Protein AF-A0A354BQW7-F1 (afdb_monomer_lite)

Secondary structure (DSSP, 8-state):
--HHHHHHHSSPPPPHHHHHHHHHHHHHHHHHHHHHHHHHHHHHHHTTTSHHHHHHHHHHHHHHHSSS--HHHHHHHHHHHHHHHS-SSGGGPPPHHHHHHHHHHHHHHHHHHHHHHHHHHHHHHHHHHHHHHHHHTTTTSSS-HHHHHHHHHHTT-

Radius of gyration: 21.5 Å; chains: 1; bounding box: 47×25×60 Å

Foldseek 3Di:
DPPVVVVLPPDDFDDPVVLVVLVVLLVQLLVLLLVLLVQLLVLLVVPCVQVLSVVLSVLSVVQSPDPDRDPVSLVSNLVSLVCQLPPPDPVRHDPPVSNVSSVVSSVSNVVSVVSNVVSVVVVVSNQLSVQLVVLVVVPPVPDDSVVSSVVSVVVVD

pLDDT: mean 83.73, std 13.2, range [51.28, 97.44]

Structure (mmCIF, N/CA/C/O backbone):
data_AF-A0A354BQW7-F1
#
_entry.id   AF-A0A354BQW7-F1
#
loop_
_atom_site.group_PDB
_atom_site.id
_atom_site.type_symbol
_atom_site.label_atom_id
_atom_site.label_alt_id
_atom_site.label_comp_id
_atom_site.label_asym_id
_atom_site.label_entity_id
_atom_site.label_seq_id
_atom_site.pdbx_PDB_ins_code
_atom_site.Cartn_x
_atom_site.Cartn_y
_atom_site.Cartn_z
_atom_site.occupancy
_atom_site.B_iso_or_equiv
_atom_site.auth_seq_id
_atom_site.auth_comp_id
_atom_site.auth_asym_id
_atom_site.auth_atom_id
_atom_sit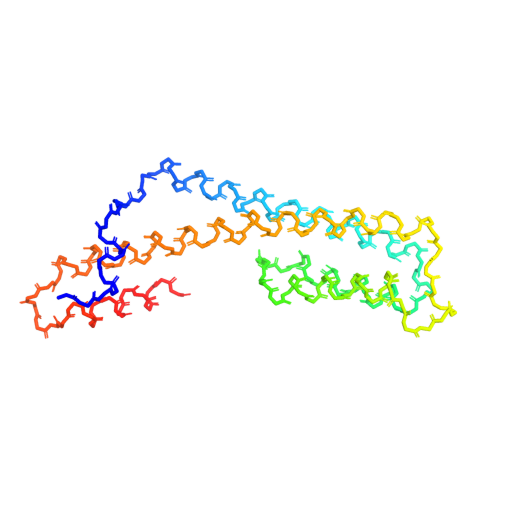e.pdbx_PDB_model_num
ATOM 1 N N . GLU A 1 1 ? -5.058 2.419 38.250 1.00 51.94 1 GLU A N 1
ATOM 2 C CA . GLU A 1 1 ? -5.344 2.364 36.800 1.00 51.94 1 GLU A CA 1
ATOM 3 C C . GLU A 1 1 ? -4.052 2.149 36.033 1.00 51.94 1 GLU A C 1
ATOM 5 O O . GLU A 1 1 ? -3.103 2.903 36.229 1.00 51.94 1 GLU A O 1
ATOM 10 N N . SER A 1 2 ? -3.985 1.094 35.225 1.00 56.31 2 SER A N 1
ATOM 11 C CA . SER A 1 2 ? -2.823 0.762 34.396 1.00 56.31 2 SER A CA 1
ATOM 12 C C . SER A 1 2 ? -2.503 1.913 33.432 1.00 56.31 2 SER A C 1
ATOM 14 O O . SER A 1 2 ? -3.426 2.512 32.880 1.00 56.31 2 SER A O 1
ATOM 16 N N . LEU A 1 3 ? -1.214 2.194 33.189 1.00 58.00 3 LEU A N 1
ATOM 17 C CA . LEU A 1 3 ? -0.715 3.224 32.252 1.00 58.00 3 LEU A CA 1
ATOM 18 C C . LEU A 1 3 ? -1.438 3.234 30.889 1.00 58.00 3 LEU A C 1
ATOM 20 O O . LEU A 1 3 ? -1.608 4.295 30.294 1.00 58.00 3 LEU A O 1
ATOM 24 N N . TYR A 1 4 ? -1.921 2.067 30.450 1.00 56.00 4 TYR A N 1
ATOM 25 C CA . TYR A 1 4 ? -2.764 1.882 29.271 1.00 56.00 4 TYR A CA 1
ATOM 26 C C . TYR A 1 4 ? -3.967 2.845 29.251 1.00 56.00 4 TYR A C 1
ATOM 28 O O . TYR A 1 4 ? -4.100 3.634 28.321 1.00 56.00 4 TYR A O 1
ATOM 36 N N . PHE A 1 5 ? -4.783 2.890 30.310 1.00 55.47 5 PHE A N 1
ATOM 37 C CA . PHE A 1 5 ? -6.032 3.665 30.337 1.00 55.47 5 PHE A CA 1
ATOM 38 C C . PHE A 1 5 ? -5.835 5.184 30.426 1.00 55.47 5 PHE A C 1
ATOM 40 O O . PHE A 1 5 ? -6.646 5.927 29.872 1.00 55.47 5 PHE A O 1
ATOM 47 N N . ARG A 1 6 ? -4.744 5.659 31.047 1.00 57.88 6 ARG A N 1
ATOM 48 C CA . ARG A 1 6 ? -4.448 7.104 31.134 1.00 57.88 6 ARG A CA 1
ATOM 49 C C . ARG A 1 6 ? -4.259 7.733 29.753 1.00 57.88 6 ARG A C 1
ATOM 51 O O . ARG A 1 6 ? -4.805 8.794 29.488 1.00 57.88 6 ARG A O 1
ATOM 58 N N . SER A 1 7 ? -3.580 7.032 28.843 1.00 55.12 7 SER A N 1
ATOM 59 C CA . SER A 1 7 ? -3.335 7.527 27.479 1.00 55.12 7 SER A CA 1
ATOM 60 C C . SER A 1 7 ? -4.594 7.604 26.595 1.00 55.12 7 SER A C 1
ATOM 62 O O . SER A 1 7 ? -4.653 8.396 25.649 1.00 55.12 7 SER A O 1
ATOM 64 N N . PHE A 1 8 ? -5.625 6.810 26.903 1.00 53.91 8 PHE A N 1
ATOM 65 C CA . PHE A 1 8 ? -6.879 6.784 26.145 1.00 53.91 8 PHE A CA 1
ATOM 66 C C . PHE A 1 8 ? -7.965 7.702 26.723 1.00 53.91 8 PHE A C 1
ATOM 68 O O . PHE A 1 8 ? -8.865 8.073 25.977 1.00 53.91 8 PHE A O 1
ATOM 75 N N . GLY A 1 9 ? -7.875 8.092 28.001 1.00 51.28 9 GLY A N 1
ATOM 76 C CA . GLY A 1 9 ? -8.877 8.920 28.685 1.00 51.28 9 GLY A CA 1
ATOM 77 C C . GLY A 1 9 ? -8.745 10.440 28.504 1.00 51.28 9 GLY A C 1
ATOM 78 O O . GLY A 1 9 ? -9.705 11.149 28.776 1.00 51.28 9 GLY A O 1
ATOM 79 N N . GLU A 1 10 ? -7.597 10.955 28.045 1.00 54.91 10 GLU A N 1
ATOM 80 C CA . GLU A 1 10 ? -7.324 12.408 27.989 1.00 54.91 10 GLU A CA 1
ATOM 81 C C . GLU A 1 10 ? -7.909 13.144 26.765 1.00 54.91 10 GLU A C 1
ATOM 83 O O . GLU A 1 10 ? -7.943 14.373 26.744 1.00 54.91 10 GLU A O 1
ATOM 88 N N . ARG A 1 11 ? -8.386 12.434 25.735 1.00 55.97 11 ARG A N 1
ATOM 89 C CA . ARG A 1 11 ? -9.082 13.037 24.581 1.00 55.97 11 ARG A CA 1
ATOM 90 C C . ARG A 1 11 ? -10.408 12.323 24.338 1.00 55.97 11 ARG A C 1
ATOM 92 O O . ARG A 1 11 ? -10.430 11.094 24.316 1.00 55.97 11 ARG A O 1
ATOM 99 N N . GLY A 1 12 ? -11.473 13.100 24.126 1.00 63.47 12 GLY A N 1
ATOM 100 C CA . GLY A 1 12 ? -12.822 12.594 23.850 1.00 63.47 12 GLY A CA 1
ATOM 101 C C . GLY A 1 12 ? -12.916 11.725 22.589 1.00 63.47 12 GLY A C 1
ATOM 102 O O . GLY A 1 12 ? -11.979 11.664 21.785 1.00 63.47 12 GLY A O 1
ATOM 103 N N . LEU A 1 13 ? -14.054 11.035 22.439 1.00 71.50 13 LEU A N 1
ATOM 104 C CA . LEU A 1 13 ? -14.425 10.346 21.198 1.00 71.50 13 LEU A CA 1
ATOM 105 C C . LEU A 1 13 ? -14.444 11.342 20.031 1.00 71.50 13 LEU A C 1
ATOM 107 O O . LEU A 1 13 ? -14.667 12.535 20.241 1.00 71.50 13 LEU A O 1
ATOM 111 N N . LEU A 1 14 ? -14.214 10.849 18.812 1.00 75.06 14 LEU A N 1
ATOM 112 C CA . LEU A 1 14 ? -14.338 11.698 17.631 1.00 75.06 14 LEU A CA 1
ATOM 113 C C . LEU A 1 14 ? -15.782 12.163 17.474 1.00 75.06 14 LEU A C 1
ATOM 115 O O . LEU A 1 14 ? -16.733 11.401 17.645 1.00 75.06 14 LEU A O 1
ATOM 119 N N . SER A 1 15 ? -15.933 13.413 17.073 1.00 82.81 15 SER A N 1
ATOM 120 C CA . SER A 1 15 ? -17.154 13.882 16.446 1.00 82.81 15 SER A CA 1
ATOM 121 C C . SER A 1 15 ? -17.318 13.248 15.061 1.00 82.81 15 SER A C 1
ATOM 123 O O . SER A 1 15 ? -16.349 12.910 14.375 1.00 82.81 15 SER A O 1
ATOM 125 N N . ARG A 1 16 ? -18.567 13.177 14.592 1.00 79.81 16 ARG A N 1
ATOM 126 C CA . ARG A 1 16 ? -18.899 12.744 13.226 1.00 79.81 16 ARG A CA 1
ATOM 127 C C . ARG A 1 16 ? -18.107 13.507 12.155 1.00 79.81 16 ARG A C 1
ATOM 129 O O . ARG A 1 16 ? -17.767 12.947 11.116 1.00 79.81 16 ARG A O 1
ATOM 136 N N . GLU A 1 17 ? -17.837 14.792 12.377 1.00 86.19 17 GLU A N 1
ATOM 137 C CA . GLU A 1 17 ? -17.073 15.619 11.439 1.00 86.19 17 GLU A CA 1
ATOM 138 C C . GLU A 1 17 ? -15.601 15.195 11.367 1.00 86.19 17 GLU A C 1
ATOM 140 O O . GLU A 1 17 ? -15.046 15.083 10.269 1.00 86.19 17 GLU A O 1
ATOM 145 N N . GLU A 1 18 ? -14.985 14.893 12.511 1.00 85.69 18 GLU A N 1
ATOM 146 C CA . GLU A 1 18 ? -13.605 14.405 12.578 1.00 85.69 18 GLU A CA 1
ATOM 147 C C . GLU A 1 18 ? -13.472 13.008 11.955 1.00 85.69 18 GLU A C 1
ATOM 149 O O . GLU A 1 18 ? -12.543 12.774 11.180 1.00 85.69 18 GLU A O 1
ATOM 154 N N . GLU A 1 19 ? -14.431 12.106 12.191 1.00 84.69 19 GLU A N 1
ATOM 155 C CA . GLU A 1 19 ? -14.475 10.790 11.534 1.00 84.69 19 GLU A CA 1
ATOM 156 C C . GLU A 1 19 ? -14.513 10.919 10.007 1.00 84.69 19 GLU A C 1
ATOM 158 O O . GLU A 1 19 ? -13.737 10.274 9.294 1.00 84.69 19 GLU A O 1
ATOM 163 N N . ILE A 1 20 ? -15.376 11.801 9.489 1.00 88.06 20 ILE A N 1
ATOM 164 C CA . ILE A 1 20 ? -15.473 12.078 8.051 1.00 88.06 20 ILE A CA 1
ATOM 165 C C . ILE A 1 20 ? -14.151 12.642 7.520 1.00 88.06 20 ILE A C 1
ATOM 167 O O . ILE A 1 20 ? -13.728 12.281 6.417 1.00 88.06 20 ILE A O 1
ATOM 171 N N . LEU A 1 21 ? -13.489 13.528 8.266 1.00 90.81 21 LEU A N 1
ATOM 172 C CA . LEU A 1 21 ? -12.217 14.118 7.856 1.00 90.81 21 LEU A CA 1
ATOM 173 C C . LEU A 1 21 ? -11.110 13.061 7.761 1.00 90.81 21 LEU A C 1
ATOM 175 O O . LEU A 1 21 ? -10.373 13.026 6.770 1.00 90.81 21 LEU A O 1
ATOM 179 N N . ILE A 1 22 ? -11.011 12.175 8.751 1.00 90.81 22 ILE A N 1
ATOM 180 C CA . ILE A 1 22 ? -10.024 11.094 8.755 1.00 90.81 22 ILE A CA 1
ATOM 181 C C . ILE A 1 22 ? -10.319 10.105 7.622 1.00 90.81 22 ILE A C 1
ATOM 183 O O . ILE A 1 22 ? -9.414 9.762 6.857 1.00 90.81 22 ILE A O 1
ATOM 187 N N . ALA A 1 23 ? -11.583 9.720 7.428 1.00 90.25 23 ALA A N 1
ATOM 188 C CA . ALA A 1 23 ? -11.990 8.853 6.324 1.00 90.25 23 ALA A CA 1
ATOM 189 C C . ALA A 1 23 ? -11.632 9.458 4.955 1.00 90.25 23 ALA A C 1
ATOM 191 O O . ALA A 1 23 ? -11.095 8.766 4.086 1.00 90.25 23 ALA A O 1
ATOM 192 N N . LYS A 1 24 ? -11.840 10.770 4.769 1.00 92.62 24 LYS A N 1
ATOM 193 C CA . LYS A 1 24 ? -11.422 11.491 3.555 1.00 92.62 24 LYS A CA 1
ATOM 194 C C . LYS A 1 24 ? -9.907 11.459 3.354 1.00 92.62 24 LYS A C 1
ATOM 196 O O . LYS A 1 24 ? -9.462 11.255 2.225 1.00 92.62 24 LYS A O 1
ATOM 201 N N . ARG A 1 25 ? -9.107 11.626 4.414 1.00 93.12 25 ARG A N 1
ATOM 202 C CA . ARG A 1 25 ? -7.633 11.531 4.344 1.00 93.12 25 ARG A CA 1
ATOM 203 C C . ARG A 1 25 ? -7.177 10.128 3.933 1.00 93.12 25 ARG A C 1
ATOM 205 O O . ARG A 1 25 ? -6.327 10.002 3.050 1.00 93.12 25 ARG A O 1
ATOM 212 N N . VAL A 1 26 ? -7.775 9.084 4.510 1.00 93.50 26 VAL A N 1
ATOM 213 C CA . VAL A 1 26 ? -7.505 7.675 4.167 1.00 93.50 26 VAL A CA 1
ATOM 214 C C . VAL A 1 26 ? -7.864 7.380 2.706 1.00 93.50 26 VAL A C 1
ATOM 216 O O . VAL A 1 26 ? -7.059 6.786 1.978 1.00 93.50 26 VAL A O 1
ATOM 219 N N . ASP A 1 27 ? -9.031 7.833 2.237 1.00 93.38 27 ASP A N 1
ATOM 220 C CA . ASP A 1 27 ? -9.440 7.675 0.835 1.00 93.38 27 ASP A CA 1
ATOM 221 C C . ASP A 1 27 ? -8.494 8.433 -0.110 1.00 93.38 27 ASP A C 1
ATOM 223 O O . ASP A 1 27 ? -8.012 7.874 -1.098 1.00 93.38 27 ASP A O 1
ATOM 227 N N . GLN A 1 28 ? -8.133 9.676 0.222 1.00 94.19 28 GLN A N 1
ATOM 228 C CA . GLN A 1 28 ? -7.199 10.476 -0.569 1.00 94.19 28 GLN A CA 1
ATOM 229 C C . GLN A 1 28 ? -5.824 9.802 -0.684 1.00 94.19 28 GLN A C 1
ATOM 231 O O . GLN A 1 28 ? -5.294 9.688 -1.794 1.00 94.19 28 GLN A O 1
ATOM 236 N N . GLY A 1 29 ? -5.258 9.324 0.429 1.00 94.88 29 GLY A N 1
ATOM 237 C CA . GLY A 1 29 ? -3.999 8.575 0.438 1.00 94.88 29 GLY A CA 1
ATOM 238 C C . GLY A 1 29 ? -4.085 7.331 -0.447 1.00 94.88 29 GLY A C 1
ATOM 239 O O . GLY A 1 29 ? -3.264 7.140 -1.346 1.00 94.88 29 GLY A O 1
ATOM 240 N N . THR A 1 30 ? -5.152 6.546 -0.293 1.00 96.06 30 THR A N 1
ATOM 241 C CA . THR A 1 30 ? -5.397 5.335 -1.092 1.00 96.06 30 THR A CA 1
ATOM 242 C C . THR A 1 30 ? -5.495 5.636 -2.590 1.00 96.06 30 THR A C 1
ATOM 244 O O . THR A 1 30 ? -4.877 4.950 -3.411 1.00 96.06 30 THR A O 1
ATOM 247 N N . ARG A 1 31 ? -6.244 6.675 -2.983 1.00 95.69 31 ARG A N 1
ATOM 248 C CA . ARG A 1 31 ? -6.397 7.080 -4.390 1.00 95.69 31 ARG A CA 1
ATOM 249 C C . ARG A 1 31 ? -5.080 7.529 -5.003 1.00 95.69 31 ARG A C 1
ATOM 251 O O . ARG A 1 31 ? -4.781 7.122 -6.127 1.00 95.69 31 ARG A O 1
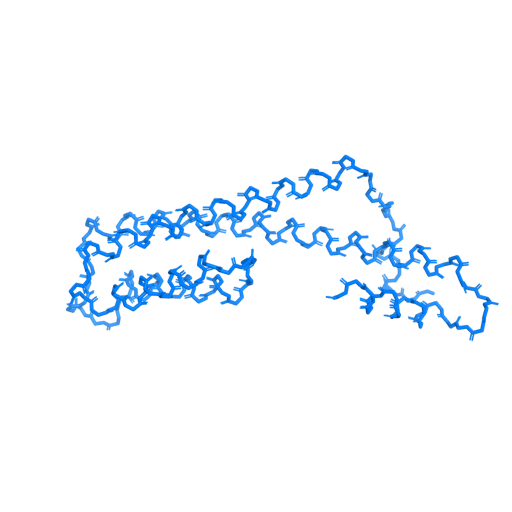ATOM 258 N N . ARG A 1 32 ? -4.290 8.321 -4.273 1.00 96.69 32 ARG A N 1
ATOM 259 C CA . ARG A 1 32 ? -2.963 8.771 -4.717 1.00 96.69 32 ARG A CA 1
ATOM 260 C C . ARG A 1 32 ? -2.034 7.586 -4.954 1.00 96.69 32 ARG A C 1
ATOM 262 O O . ARG A 1 32 ? -1.461 7.487 -6.034 1.00 96.69 32 ARG A O 1
ATOM 269 N N . ILE A 1 33 ? -1.980 6.633 -4.022 1.00 97.19 33 ILE A N 1
ATOM 270 C CA . ILE A 1 33 ? -1.171 5.420 -4.196 1.00 97.19 33 ILE A CA 1
ATOM 271 C C . ILE A 1 33 ? -1.653 4.609 -5.405 1.00 97.19 33 ILE A C 1
ATOM 273 O O . ILE A 1 33 ? -0.846 4.208 -6.239 1.00 97.19 33 ILE A O 1
ATOM 277 N N . ARG A 1 34 ? -2.965 4.398 -5.577 1.00 97.12 34 ARG A N 1
ATOM 278 C CA . ARG A 1 34 ? -3.499 3.666 -6.744 1.00 97.12 34 ARG A CA 1
ATOM 279 C C . ARG A 1 34 ? -3.174 4.351 -8.074 1.00 97.12 34 ARG A C 1
ATOM 281 O O . ARG A 1 34 ? -2.907 3.658 -9.060 1.00 97.12 34 ARG A O 1
ATOM 288 N N . ALA A 1 35 ? -3.211 5.682 -8.122 1.00 96.94 35 ALA A N 1
ATOM 289 C CA . ALA A 1 35 ? -2.829 6.454 -9.301 1.00 96.94 35 ALA A CA 1
ATOM 290 C C . ALA A 1 35 ? -1.332 6.296 -9.608 1.00 96.94 35 ALA A C 1
ATOM 292 O O . ALA A 1 35 ? -0.983 5.951 -10.740 1.00 96.94 35 ALA A O 1
ATOM 293 N N . ALA A 1 36 ? -0.483 6.425 -8.590 1.00 97.38 36 ALA A N 1
ATOM 294 C CA . ALA A 1 36 ? 0.959 6.245 -8.691 1.00 97.38 36 ALA A CA 1
ATOM 295 C C . ALA A 1 36 ? 1.325 4.815 -9.140 1.00 97.38 36 ALA A C 1
ATOM 297 O O . ALA A 1 36 ? 2.023 4.632 -10.135 1.00 97.38 36 ALA A O 1
ATOM 298 N N . LEU A 1 37 ? 0.740 3.776 -8.529 1.00 97.12 37 LEU A N 1
ATOM 299 C CA . LEU A 1 37 ? 0.914 2.375 -8.945 1.00 97.12 37 LEU A CA 1
ATOM 300 C C . LEU A 1 37 ? 0.503 2.148 -10.406 1.00 97.12 37 LEU A C 1
ATOM 302 O O . LEU A 1 37 ? 1.174 1.424 -11.145 1.00 97.12 37 LEU A O 1
ATOM 306 N N . ARG A 1 38 ? -0.594 2.771 -10.858 1.00 97.44 38 ARG A N 1
ATOM 307 C CA . ARG A 1 38 ? -1.031 2.706 -12.262 1.00 97.44 38 ARG A CA 1
ATOM 308 C C . ARG A 1 38 ? -0.003 3.350 -13.192 1.00 97.44 38 ARG A C 1
ATOM 310 O O . ARG A 1 38 ? 0.275 2.779 -14.246 1.00 97.44 38 ARG A O 1
ATOM 317 N N . GLN A 1 39 ? 0.539 4.507 -12.823 1.00 96.69 39 GLN A N 1
ATOM 318 C CA . GLN A 1 39 ? 1.567 5.200 -13.595 1.00 96.69 39 GLN A CA 1
ATOM 319 C C . GLN A 1 39 ? 2.861 4.384 -13.664 1.00 96.69 39 GLN A C 1
ATOM 321 O O . GLN A 1 39 ? 3.337 4.125 -14.767 1.00 96.69 39 GLN A O 1
ATOM 326 N N . ALA A 1 40 ? 3.361 3.886 -12.530 1.00 96.19 40 ALA A N 1
ATOM 327 C CA . ALA A 1 40 ? 4.518 2.994 -12.476 1.00 96.19 40 ALA A CA 1
ATOM 328 C C . ALA A 1 40 ? 4.326 1.759 -13.362 1.00 96.19 40 ALA A C 1
ATOM 330 O O . ALA A 1 40 ? 5.174 1.464 -14.197 1.00 96.19 40 ALA A O 1
ATOM 331 N N . THR A 1 41 ? 3.176 1.085 -13.253 1.00 96.88 41 THR A N 1
ATOM 332 C CA . THR A 1 41 ? 2.861 -0.084 -14.090 1.00 96.88 41 THR A CA 1
ATOM 333 C C . THR A 1 41 ? 2.945 0.264 -15.578 1.00 96.88 41 THR A C 1
ATOM 335 O O . THR A 1 41 ? 3.568 -0.460 -16.348 1.00 96.88 41 THR A O 1
ATOM 338 N N . ARG A 1 42 ? 2.343 1.385 -16.006 1.00 96.06 42 ARG A N 1
ATOM 339 C CA . ARG A 1 42 ? 2.397 1.829 -17.410 1.00 96.06 42 ARG A CA 1
ATOM 340 C C . ARG A 1 42 ? 3.828 2.094 -17.867 1.00 96.06 42 ARG A C 1
ATOM 342 O O . ARG A 1 42 ? 4.169 1.732 -18.987 1.00 96.06 42 ARG A O 1
ATOM 349 N N . THR A 1 43 ? 4.649 2.709 -17.020 1.00 94.38 43 THR A N 1
ATOM 350 C CA . THR A 1 43 ? 6.061 2.973 -17.313 1.00 94.38 43 THR A CA 1
ATOM 351 C C . THR A 1 43 ? 6.856 1.675 -17.441 1.00 94.38 43 THR A C 1
ATOM 353 O O . THR A 1 43 ? 7.548 1.496 -18.438 1.00 94.38 43 THR A O 1
ATOM 356 N N . LEU A 1 44 ? 6.692 0.729 -16.513 1.00 92.94 44 LEU A N 1
ATOM 357 C CA . LEU A 1 44 ? 7.372 -0.572 -16.545 1.00 92.94 44 LEU A CA 1
ATOM 358 C C . LEU A 1 44 ? 6.993 -1.399 -17.781 1.00 92.94 44 LEU A C 1
ATOM 360 O O . LEU A 1 44 ? 7.857 -2.001 -18.416 1.00 92.94 44 LEU A O 1
ATOM 364 N N . LEU A 1 45 ? 5.719 -1.372 -18.184 1.00 92.75 45 LEU A N 1
ATOM 365 C CA . LEU A 1 45 ? 5.248 -2.094 -19.370 1.00 92.75 45 LEU A CA 1
ATOM 366 C C . LEU A 1 45 ? 5.893 -1.602 -20.678 1.00 92.75 45 LEU A C 1
ATOM 368 O O . LEU A 1 45 ? 5.996 -2.389 -21.621 1.00 92.75 45 LEU A O 1
ATOM 372 N N . LYS A 1 46 ? 6.387 -0.354 -20.741 1.00 91.94 46 LYS A N 1
ATOM 373 C CA . LYS A 1 46 ? 7.154 0.147 -21.900 1.00 91.94 46 LYS A CA 1
ATOM 374 C C . LYS A 1 46 ? 8.469 -0.614 -22.097 1.00 91.94 46 LYS A C 1
ATOM 376 O O . LYS A 1 46 ? 8.924 -0.741 -23.227 1.00 91.94 46 LYS A O 1
ATOM 381 N N . ALA A 1 47 ? 9.041 -1.164 -21.025 1.00 88.88 47 ALA A N 1
ATOM 382 C CA . ALA A 1 47 ? 10.257 -1.974 -21.047 1.00 88.88 47 ALA A CA 1
ATOM 383 C C . ALA A 1 47 ? 10.010 -3.425 -20.616 1.00 88.88 47 ALA A C 1
ATOM 385 O O . ALA A 1 47 ? 10.876 -4.053 -20.015 1.00 88.88 47 ALA A O 1
ATOM 386 N N . ARG A 1 48 ? 8.855 -3.999 -20.985 1.00 87.12 48 ARG A N 1
ATOM 387 C CA . ARG A 1 48 ? 8.489 -5.397 -20.674 1.00 87.12 48 ARG A CA 1
ATOM 388 C C . ARG A 1 48 ? 9.483 -6.464 -21.159 1.00 87.12 48 ARG A C 1
ATOM 390 O O . ARG A 1 48 ? 9.343 -7.619 -20.789 1.00 87.12 48 ARG A O 1
ATOM 397 N N . ARG A 1 49 ? 10.434 -6.102 -22.032 1.00 87.06 49 ARG A N 1
ATOM 398 C CA . ARG A 1 49 ? 11.518 -6.993 -22.479 1.00 87.06 49 ARG A CA 1
ATOM 399 C C . ARG A 1 49 ? 12.553 -7.247 -21.378 1.00 87.06 49 ARG A C 1
ATOM 401 O O . ARG A 1 49 ? 13.237 -8.257 -21.438 1.00 87.06 49 ARG A O 1
ATOM 408 N N . ILE A 1 50 ? 12.654 -6.355 -20.390 1.00 86.81 50 ILE A N 1
ATOM 409 C CA . ILE A 1 50 ? 13.499 -6.533 -19.208 1.00 86.81 50 ILE A CA 1
ATOM 410 C C . ILE A 1 50 ? 12.700 -7.369 -18.192 1.00 86.81 50 ILE A C 1
ATOM 412 O O . ILE A 1 50 ? 11.636 -6.909 -17.761 1.00 86.81 50 ILE A O 1
ATOM 416 N N . PRO A 1 51 ? 13.180 -8.559 -17.778 1.00 88.06 51 PRO A N 1
ATOM 417 C CA . PRO A 1 51 ? 12.441 -9.441 -16.870 1.00 88.06 51 PRO A CA 1
ATOM 418 C C . PRO A 1 51 ? 12.039 -8.763 -15.557 1.00 88.06 51 PRO A C 1
ATOM 420 O O . PRO A 1 51 ? 10.886 -8.861 -15.143 1.00 88.06 51 PRO A O 1
ATOM 423 N N . ALA A 1 52 ? 12.947 -7.985 -14.956 1.00 88.62 52 ALA A N 1
ATOM 424 C CA . ALA A 1 52 ? 12.667 -7.229 -13.735 1.00 88.62 52 ALA A CA 1
ATOM 425 C C . ALA A 1 52 ? 11.477 -6.264 -13.905 1.00 88.62 52 ALA A C 1
ATOM 427 O O . ALA A 1 52 ? 10.605 -6.196 -13.045 1.00 88.62 52 ALA A O 1
ATOM 428 N N . CYS A 1 53 ? 11.379 -5.571 -15.045 1.00 91.25 53 CYS A N 1
ATOM 429 C CA . CYS A 1 53 ? 10.259 -4.672 -15.325 1.00 91.25 53 CYS A CA 1
ATOM 430 C C . CYS A 1 53 ? 8.932 -5.424 -15.491 1.00 91.25 53 CYS A C 1
ATOM 432 O O . CYS A 1 53 ? 7.895 -4.941 -15.032 1.00 91.25 53 CYS A O 1
ATOM 434 N N . ALA A 1 54 ? 8.949 -6.587 -16.147 1.00 91.69 54 ALA A N 1
ATOM 435 C CA . ALA A 1 54 ? 7.755 -7.404 -16.353 1.00 91.69 54 ALA A CA 1
ATOM 436 C C . ALA A 1 54 ? 7.216 -7.971 -15.028 1.00 91.69 54 ALA A C 1
ATOM 438 O O . ALA A 1 54 ? 6.023 -7.827 -14.743 1.00 91.69 54 ALA A O 1
ATOM 439 N N . GLU A 1 55 ? 8.093 -8.539 -14.197 1.00 93.38 55 GLU A N 1
ATOM 440 C CA . GLU A 1 55 ? 7.725 -9.080 -12.884 1.00 93.38 55 GLU A CA 1
ATOM 441 C C . GLU A 1 55 ? 7.242 -7.981 -11.935 1.00 93.38 55 GLU A C 1
ATOM 443 O O . GLU A 1 55 ? 6.165 -8.102 -11.340 1.00 93.38 55 GLU A O 1
ATOM 448 N N . SER A 1 56 ? 7.953 -6.851 -11.872 1.00 94.38 56 SER A N 1
ATOM 449 C CA . SER A 1 56 ? 7.511 -5.709 -11.072 1.00 94.38 56 SER A CA 1
ATOM 450 C C . SER A 1 56 ? 6.155 -5.188 -11.549 1.00 94.38 56 SER A C 1
ATOM 452 O O . SER A 1 56 ? 5.270 -4.967 -10.727 1.00 94.38 56 SER A O 1
ATOM 454 N N . ALA A 1 57 ? 5.909 -5.073 -12.860 1.00 95.88 57 ALA A N 1
ATOM 455 C CA . ALA A 1 57 ? 4.602 -4.653 -13.374 1.00 95.88 57 ALA A CA 1
ATOM 456 C C . ALA A 1 57 ? 3.467 -5.609 -12.962 1.00 95.88 57 ALA A C 1
ATOM 458 O O . ALA A 1 57 ? 2.381 -5.150 -12.598 1.00 95.88 57 ALA A O 1
ATOM 459 N N . LYS A 1 58 ? 3.707 -6.925 -12.985 1.00 96.62 58 LYS A N 1
ATOM 460 C CA . LYS A 1 58 ? 2.737 -7.941 -12.550 1.00 96.62 58 LYS A CA 1
ATOM 461 C C . LYS A 1 58 ? 2.412 -7.807 -11.060 1.00 96.62 58 LYS A C 1
ATOM 463 O O . LYS A 1 58 ? 1.236 -7.842 -10.694 1.00 96.62 58 LYS A O 1
ATOM 468 N N . LEU A 1 59 ? 3.425 -7.586 -10.223 1.00 96.50 59 LEU A N 1
ATOM 469 C CA . LEU A 1 59 ? 3.250 -7.346 -8.790 1.00 96.50 59 LEU A CA 1
ATOM 470 C C . LEU A 1 59 ? 2.474 -6.049 -8.528 1.00 96.50 59 LEU A C 1
ATOM 472 O O . LEU A 1 59 ? 1.515 -6.044 -7.761 1.00 96.50 59 LEU A O 1
ATOM 476 N N . LEU A 1 60 ? 2.806 -4.943 -9.199 1.00 96.81 60 LEU A N 1
ATOM 477 C CA . LEU A 1 60 ? 2.063 -3.690 -9.014 1.00 96.81 60 LEU A CA 1
ATOM 478 C C . LEU A 1 60 ? 0.589 -3.827 -9.431 1.00 96.81 60 LEU A C 1
ATOM 480 O O . LEU A 1 60 ? -0.292 -3.225 -8.812 1.00 96.81 60 LEU A O 1
ATOM 484 N N . LEU A 1 61 ? 0.296 -4.636 -10.455 1.00 96.38 61 LEU A N 1
ATOM 485 C CA . LEU A 1 61 ? -1.077 -4.951 -10.853 1.00 96.38 61 LEU A CA 1
ATOM 486 C C . LEU A 1 61 ? -1.830 -5.745 -9.782 1.00 96.38 61 LEU A C 1
ATOM 488 O O . LEU A 1 61 ? -3.011 -5.454 -9.573 1.00 96.38 61 LEU A O 1
ATOM 492 N N . SER A 1 62 ? -1.191 -6.714 -9.117 1.00 96.31 62 SER A N 1
ATOM 493 C CA . SER A 1 62 ? -1.832 -7.477 -8.038 1.00 96.31 62 SER A CA 1
ATOM 494 C C . SER A 1 62 ? -2.111 -6.586 -6.829 1.00 96.31 62 SER A C 1
ATOM 496 O O . SER A 1 62 ? -3.254 -6.531 -6.379 1.00 96.31 62 SER A O 1
ATOM 498 N N . VAL A 1 63 ? -1.133 -5.785 -6.393 1.00 96.19 63 VAL A N 1
ATOM 499 C CA . VAL A 1 63 ? -1.286 -4.830 -5.281 1.00 96.19 63 VAL A CA 1
ATOM 500 C C . VAL A 1 63 ? -2.409 -3.828 -5.558 1.00 96.19 63 VAL A C 1
ATOM 502 O O . VAL A 1 63 ? -3.238 -3.561 -4.692 1.00 96.19 63 VAL A O 1
ATOM 505 N N . ARG A 1 64 ? -2.508 -3.305 -6.787 1.00 94.88 64 ARG A N 1
ATOM 506 C CA . ARG A 1 64 ? -3.554 -2.335 -7.155 1.00 94.88 64 ARG A CA 1
ATOM 507 C C . ARG A 1 64 ? -4.972 -2.916 -7.095 1.00 94.88 64 ARG A C 1
ATOM 509 O O . ARG A 1 64 ? -5.918 -2.147 -6.930 1.00 94.88 64 ARG A O 1
ATOM 516 N N . ARG A 1 65 ? -5.130 -4.229 -7.293 1.00 93.44 65 ARG A N 1
ATOM 517 C CA . ARG A 1 65 ? -6.431 -4.923 -7.293 1.00 93.44 65 ARG A CA 1
ATOM 518 C C . ARG A 1 65 ? -6.938 -5.257 -5.891 1.00 93.44 65 ARG A C 1
ATOM 520 O O . ARG A 1 65 ? -8.099 -5.631 -5.768 1.00 93.44 65 ARG A O 1
ATOM 527 N N . LEU A 1 66 ? -6.107 -5.111 -4.861 1.00 92.56 66 LEU A N 1
ATOM 528 C CA . LEU A 1 66 ? -6.525 -5.344 -3.484 1.00 92.56 66 LEU A CA 1
ATOM 529 C C . LEU A 1 66 ? -7.618 -4.345 -3.067 1.00 92.56 66 LEU A C 1
ATOM 531 O O . LEU A 1 66 ? -7.581 -3.156 -3.425 1.00 92.56 66 LEU A O 1
ATOM 535 N N . SER A 1 67 ? -8.591 -4.840 -2.296 1.00 86.44 67 SER A N 1
ATOM 536 C CA . SER A 1 67 ? -9.693 -4.044 -1.740 1.00 86.44 67 SER A CA 1
ATOM 537 C C . SER A 1 67 ? -9.159 -2.894 -0.881 1.00 86.44 67 SER A C 1
ATOM 539 O O . SER A 1 67 ? -9.566 -1.744 -1.065 1.00 86.44 67 SER A O 1
ATOM 541 N N . GLY A 1 68 ? -8.161 -3.190 -0.045 1.00 88.00 68 GLY A N 1
ATOM 542 C CA . GLY A 1 68 ? -7.360 -2.234 0.712 1.00 88.00 68 GLY A CA 1
ATOM 543 C C . GLY A 1 68 ? -5.862 -2.391 0.446 1.00 88.00 68 GLY A C 1
ATOM 544 O O . GLY A 1 68 ? -5.388 -3.445 0.030 1.00 88.00 68 GLY A O 1
ATOM 545 N N . LEU A 1 69 ? -5.104 -1.326 0.695 1.00 92.06 69 LEU A N 1
ATOM 546 C CA . LEU A 1 69 ? -3.645 -1.343 0.602 1.00 92.06 69 LEU A CA 1
ATOM 547 C C . LEU A 1 69 ? -3.070 -1.648 1.988 1.00 92.06 69 LEU A C 1
ATOM 549 O O . LEU A 1 69 ? -3.106 -0.784 2.867 1.00 92.06 69 LEU A O 1
ATOM 553 N N . SER A 1 70 ? -2.595 -2.877 2.199 1.00 91.50 70 SER A N 1
ATOM 554 C CA . SER A 1 70 ? -1.886 -3.257 3.427 1.00 91.50 70 SER A CA 1
ATOM 555 C C . SER A 1 70 ? -0.444 -2.748 3.406 1.00 91.50 70 SER A C 1
ATOM 557 O O . SER A 1 70 ? 0.143 -2.582 2.333 1.00 91.50 70 SER A O 1
ATOM 559 N N . ALA A 1 71 ? 0.153 -2.562 4.587 1.00 90.75 71 ALA A N 1
ATOM 560 C CA . ALA A 1 71 ? 1.563 -2.191 4.708 1.00 90.75 71 ALA A CA 1
ATOM 561 C C . ALA A 1 71 ? 2.474 -3.183 3.961 1.00 90.75 71 ALA A C 1
ATOM 563 O O . ALA A 1 71 ? 3.304 -2.770 3.159 1.00 90.75 71 ALA A O 1
ATOM 564 N N . THR A 1 72 ? 2.224 -4.489 4.111 1.00 94.00 72 THR A N 1
ATOM 565 C CA . THR A 1 72 ? 2.986 -5.557 3.442 1.00 94.00 72 THR A CA 1
ATOM 566 C C . THR A 1 72 ? 2.878 -5.521 1.915 1.00 94.00 72 THR A C 1
ATOM 568 O O . THR A 1 72 ? 3.859 -5.776 1.207 1.00 94.00 72 THR A O 1
ATOM 571 N N . ALA A 1 73 ? 1.704 -5.181 1.376 1.00 94.62 73 ALA A N 1
ATOM 572 C CA . ALA A 1 73 ? 1.505 -5.037 -0.061 1.00 94.62 73 ALA A CA 1
ATOM 573 C C . ALA A 1 73 ? 2.234 -3.800 -0.606 1.00 94.62 73 ALA A C 1
ATOM 575 O O . ALA A 1 73 ? 2.842 -3.864 -1.676 1.00 94.62 73 ALA A O 1
ATOM 576 N N . LEU A 1 74 ? 2.217 -2.692 0.143 1.00 95.94 74 LEU A N 1
ATOM 577 C CA . LEU A 1 74 ? 2.960 -1.481 -0.207 1.00 95.94 74 LEU A CA 1
ATOM 578 C C . LEU A 1 74 ? 4.473 -1.696 -0.127 1.00 95.94 74 LEU A C 1
ATOM 580 O O . LEU A 1 74 ? 5.176 -1.306 -1.053 1.00 95.94 74 LEU A O 1
ATOM 584 N N . ASP A 1 75 ? 4.964 -2.403 0.891 1.00 96.69 75 ASP A N 1
ATOM 585 C CA . ASP A 1 75 ? 6.376 -2.786 0.993 1.00 96.69 75 ASP A CA 1
ATOM 586 C C . ASP A 1 75 ? 6.817 -3.620 -0.207 1.00 96.69 75 ASP A C 1
ATOM 588 O O . ASP A 1 75 ? 7.888 -3.399 -0.770 1.00 96.69 75 ASP A O 1
ATOM 592 N N . SER A 1 76 ? 5.978 -4.565 -0.630 1.00 96.62 76 SER A N 1
ATOM 593 C CA . SER A 1 76 ? 6.252 -5.399 -1.801 1.00 96.62 76 SER A CA 1
ATOM 594 C C . SER A 1 76 ? 6.304 -4.563 -3.084 1.00 96.62 76 SER A C 1
ATOM 596 O O . SER A 1 76 ? 7.195 -4.759 -3.910 1.00 96.62 76 SER A O 1
ATOM 598 N N . ALA A 1 77 ? 5.395 -3.596 -3.239 1.00 96.50 77 ALA A N 1
ATOM 599 C CA . ALA A 1 77 ? 5.386 -2.672 -4.371 1.00 96.50 77 ALA A CA 1
ATOM 600 C C . ALA A 1 77 ? 6.622 -1.758 -4.392 1.00 96.50 77 ALA A C 1
ATOM 602 O O . ALA A 1 77 ? 7.248 -1.595 -5.439 1.00 96.50 77 ALA A O 1
ATOM 603 N N . GLU A 1 78 ? 7.005 -1.191 -3.248 1.00 96.56 78 GLU A N 1
ATOM 604 C CA . GLU A 1 78 ? 8.205 -0.363 -3.129 1.00 96.56 78 GLU A CA 1
ATOM 605 C C . GLU A 1 78 ? 9.473 -1.173 -3.406 1.00 96.56 78 GLU A C 1
ATOM 607 O O . GLU A 1 78 ? 10.335 -0.717 -4.157 1.00 96.56 78 GLU A O 1
ATOM 612 N N . LYS A 1 79 ? 9.590 -2.389 -2.860 1.00 95.50 79 LYS A N 1
ATOM 613 C CA . LYS A 1 79 ? 10.715 -3.290 -3.150 1.00 95.50 79 LYS A CA 1
ATOM 614 C C . LYS A 1 79 ? 10.811 -3.587 -4.645 1.00 95.50 79 LYS A C 1
ATOM 616 O O . LYS A 1 79 ? 11.887 -3.439 -5.207 1.00 95.50 79 LYS A O 1
ATOM 621 N N . ALA A 1 80 ? 9.694 -3.909 -5.296 1.00 94.38 80 ALA A N 1
ATOM 622 C CA . ALA A 1 80 ? 9.649 -4.176 -6.734 1.00 94.38 80 ALA A CA 1
ATOM 623 C C . ALA A 1 80 ? 10.045 -2.964 -7.601 1.00 94.38 80 ALA A C 1
ATOM 625 O O . ALA A 1 80 ? 10.566 -3.127 -8.703 1.00 94.38 80 ALA A O 1
ATOM 626 N N . LEU A 1 81 ? 9.793 -1.738 -7.137 1.00 94.06 81 LEU A N 1
ATOM 627 C CA . LEU A 1 81 ? 10.263 -0.529 -7.817 1.00 94.06 81 LEU A CA 1
ATOM 628 C C . LEU A 1 81 ? 11.759 -0.296 -7.590 1.00 94.06 81 LEU A C 1
ATOM 630 O O . LEU A 1 81 ? 12.476 0.017 -8.537 1.00 94.06 81 LEU A O 1
ATOM 634 N N . ASN A 1 82 ? 12.243 -0.496 -6.363 1.00 93.56 82 ASN A N 1
ATOM 635 C CA . ASN A 1 82 ? 13.660 -0.334 -6.038 1.00 93.56 82 ASN A CA 1
ATOM 636 C C . ASN A 1 82 ? 14.545 -1.368 -6.742 1.00 93.56 82 ASN A C 1
ATOM 638 O O . ASN A 1 82 ? 15.635 -1.014 -7.170 1.00 93.56 82 ASN A O 1
ATOM 642 N N . THR A 1 83 ? 14.086 -2.609 -6.929 1.00 90.62 83 THR A N 1
ATOM 643 C CA . THR A 1 83 ? 14.840 -3.621 -7.692 1.00 90.62 83 THR A CA 1
ATOM 644 C C . THR A 1 83 ? 15.036 -3.227 -9.154 1.00 90.62 83 THR A C 1
ATOM 646 O O . THR A 1 83 ? 16.038 -3.601 -9.755 1.00 90.62 83 THR A O 1
ATOM 649 N N . VAL A 1 84 ? 14.099 -2.464 -9.727 1.00 90.56 84 VAL A N 1
ATOM 650 C CA . VAL A 1 84 ? 14.216 -1.930 -11.090 1.00 90.56 84 VAL A CA 1
ATOM 651 C C . VAL A 1 84 ? 15.116 -0.694 -11.123 1.00 90.56 84 VAL A C 1
ATOM 653 O O . VAL A 1 84 ? 15.897 -0.547 -12.053 1.00 90.56 84 VAL A O 1
ATOM 656 N N . LEU A 1 85 ? 15.015 0.194 -10.130 1.00 90.44 85 LEU A N 1
ATOM 657 C CA . LEU A 1 85 ? 15.809 1.429 -10.057 1.00 90.44 85 LEU A CA 1
ATOM 658 C C . LEU A 1 85 ? 17.279 1.188 -9.687 1.00 90.44 85 LEU A C 1
ATOM 660 O O . LEU A 1 85 ? 18.156 1.905 -10.161 1.00 90.44 85 LEU A O 1
ATOM 664 N N . HIS A 1 86 ? 17.544 0.178 -8.863 1.00 87.88 86 HIS A N 1
ATOM 665 C CA . HIS A 1 86 ? 18.867 -0.167 -8.350 1.00 87.88 86 HIS A CA 1
ATOM 666 C C . HIS A 1 86 ? 19.162 -1.654 -8.610 1.00 87.88 86 HIS A C 1
ATOM 668 O O . HIS A 1 86 ? 19.164 -2.462 -7.676 1.00 87.88 86 HIS A O 1
ATOM 674 N N . PRO A 1 87 ? 19.364 -2.053 -9.878 1.00 82.81 87 PRO A N 1
ATOM 675 C CA . PRO A 1 87 ? 19.648 -3.441 -10.206 1.00 82.81 87 PRO A CA 1
ATOM 676 C C . PRO A 1 87 ? 21.048 -3.833 -9.723 1.00 82.81 87 PRO A C 1
ATOM 678 O O . PRO A 1 87 ? 22.009 -3.080 -9.857 1.00 82.81 87 PRO A O 1
ATOM 681 N N . SER A 1 88 ? 21.186 -5.051 -9.197 1.00 76.75 88 SER A N 1
ATOM 682 C CA . SER A 1 88 ? 22.465 -5.572 -8.684 1.00 76.75 88 SER A CA 1
ATOM 683 C C . SER A 1 88 ? 23.512 -5.856 -9.772 1.00 76.75 88 SER A C 1
ATOM 685 O O . SER A 1 88 ? 24.648 -6.185 -9.449 1.00 76.75 88 SER A O 1
ATOM 687 N N . SER A 1 89 ? 23.146 -5.760 -11.053 1.00 72.88 89 SER A N 1
ATOM 688 C CA . SER A 1 89 ? 24.027 -5.990 -12.204 1.00 72.88 89 SER A CA 1
ATOM 689 C C . SER A 1 89 ? 23.921 -4.842 -13.212 1.00 72.88 89 SER A C 1
ATOM 691 O O . SER A 1 89 ? 22.836 -4.315 -13.470 1.00 72.88 89 SER A O 1
ATOM 693 N N . ALA A 1 90 ? 25.066 -4.444 -13.774 1.00 62.09 90 ALA A N 1
ATOM 694 C CA . ALA A 1 90 ? 25.188 -3.282 -14.656 1.00 62.09 90 ALA A CA 1
ATOM 695 C C . ALA A 1 90 ? 24.329 -3.400 -15.931 1.00 62.09 90 ALA A C 1
ATOM 697 O O . ALA A 1 90 ? 23.702 -2.418 -16.326 1.00 62.09 90 ALA A O 1
ATOM 698 N N . ASP A 1 91 ? 24.195 -4.606 -16.489 1.00 60.12 91 ASP A N 1
ATOM 699 C CA . ASP A 1 91 ? 23.496 -4.869 -17.760 1.00 60.12 91 ASP A CA 1
ATOM 700 C C . ASP A 1 91 ? 21.962 -4.763 -17.682 1.00 60.12 91 ASP A C 1
ATOM 702 O O . ASP A 1 91 ? 21.272 -4.841 -18.699 1.00 60.12 91 ASP A O 1
ATOM 706 N N . LEU A 1 92 ? 21.406 -4.574 -16.480 1.00 65.62 92 LEU A N 1
ATOM 707 C CA . LEU A 1 92 ? 19.966 -4.440 -16.250 1.00 65.62 92 LEU A CA 1
ATOM 708 C C . LEU A 1 92 ? 19.531 -3.015 -15.887 1.00 65.62 92 LEU A C 1
ATOM 710 O O . LEU A 1 92 ? 18.363 -2.818 -15.542 1.00 65.62 92 LEU A O 1
ATOM 714 N N . HIS A 1 93 ? 20.423 -2.019 -15.977 1.00 69.00 93 HIS A N 1
ATOM 715 C CA . HIS A 1 93 ? 20.042 -0.635 -15.695 1.00 69.00 93 HIS A CA 1
ATOM 716 C C . HIS A 1 93 ? 18.943 -0.172 -16.654 1.00 69.00 93 HIS A C 1
ATOM 718 O O . HIS A 1 93 ? 19.127 -0.195 -17.877 1.00 69.00 93 HIS A O 1
ATOM 724 N N . PRO A 1 94 ? 17.785 0.267 -16.131 1.00 73.00 94 PRO A N 1
ATOM 725 C CA . PRO A 1 94 ? 16.772 0.843 -16.985 1.00 73.00 94 PRO A CA 1
ATOM 726 C C . PRO A 1 94 ? 17.333 2.123 -17.621 1.00 73.00 94 PRO A C 1
ATOM 728 O O . PRO A 1 94 ? 18.061 2.876 -16.968 1.00 73.00 94 PRO A O 1
ATOM 731 N N . PRO A 1 95 ? 16.976 2.426 -18.879 1.00 79.81 95 PRO A N 1
ATOM 732 C CA . PRO A 1 95 ? 17.331 3.700 -19.484 1.00 79.81 95 PRO A CA 1
ATOM 733 C C . PRO A 1 95 ? 16.845 4.862 -18.606 1.00 79.81 95 PRO A C 1
ATOM 735 O O . PRO A 1 95 ? 15.773 4.787 -17.996 1.00 79.81 95 PRO A O 1
ATOM 738 N N . ALA A 1 96 ? 17.597 5.966 -18.582 1.00 81.06 96 ALA A N 1
ATOM 739 C CA . ALA A 1 96 ? 17.290 7.144 -17.759 1.00 81.06 96 ALA A CA 1
ATOM 740 C C . ALA A 1 96 ? 15.861 7.687 -17.980 1.00 81.06 96 ALA A C 1
ATOM 742 O O . ALA A 1 96 ? 15.227 8.207 -17.061 1.00 81.06 96 ALA A O 1
ATOM 743 N N . SER A 1 97 ? 15.316 7.493 -19.187 1.00 84.31 97 SER A N 1
ATOM 744 C CA . SER A 1 97 ? 13.935 7.821 -19.558 1.00 84.31 97 SER A CA 1
ATOM 745 C C . SER A 1 97 ? 12.865 7.044 -18.779 1.00 84.31 97 SER A C 1
ATOM 747 O O . SER A 1 97 ? 11.710 7.461 -18.761 1.00 84.31 97 SER A O 1
ATOM 749 N N . LEU A 1 98 ? 13.215 5.906 -18.174 1.00 86.00 98 LEU A N 1
ATOM 750 C CA . LEU A 1 98 ? 12.348 5.103 -17.306 1.00 86.00 98 LEU A CA 1
ATOM 751 C C . LEU A 1 98 ? 12.673 5.308 -15.831 1.00 86.00 98 LEU A C 1
ATOM 753 O O . LEU A 1 98 ? 11.742 5.399 -15.035 1.00 86.00 98 LEU A O 1
ATOM 757 N N . ALA A 1 99 ? 13.957 5.421 -15.481 1.00 89.38 99 ALA A N 1
ATOM 758 C CA . ALA A 1 99 ? 14.390 5.604 -14.098 1.00 89.38 99 ALA A CA 1
ATOM 759 C C . ALA A 1 99 ? 13.765 6.861 -13.472 1.00 89.38 99 ALA A C 1
ATOM 761 O O . ALA A 1 99 ? 13.053 6.767 -12.476 1.00 89.38 99 ALA A O 1
ATOM 762 N N . LYS A 1 100 ? 13.906 8.021 -14.126 1.00 91.69 100 LYS A N 1
ATOM 763 C CA . LYS A 1 100 ? 13.439 9.300 -13.571 1.00 91.69 100 LYS A CA 1
ATOM 764 C C . LYS A 1 100 ? 11.918 9.349 -13.331 1.00 91.69 100 LYS A C 1
ATOM 766 O O . LYS A 1 100 ? 11.503 9.748 -12.244 1.00 91.69 100 LYS A O 1
ATOM 771 N N . PRO A 1 101 ? 11.050 8.905 -14.264 1.00 93.38 101 PRO A N 1
ATOM 772 C CA . PRO A 1 101 ? 9.620 8.791 -13.972 1.00 93.38 101 PRO A CA 1
ATOM 773 C C . PRO A 1 101 ? 9.286 7.810 -12.841 1.00 93.38 101 PRO A C 1
ATOM 775 O O . PRO A 1 101 ? 8.333 8.049 -12.105 1.00 93.38 101 PRO A O 1
ATOM 778 N N . LEU A 1 102 ? 10.023 6.702 -12.708 1.00 94.06 102 LEU A N 1
ATOM 779 C CA . LEU A 1 102 ? 9.786 5.719 -11.648 1.00 94.06 102 LEU A CA 1
ATOM 780 C C . LEU A 1 102 ? 10.219 6.237 -10.271 1.00 94.06 102 LEU A C 1
ATOM 782 O O . LEU A 1 102 ? 9.504 5.994 -9.304 1.00 94.06 102 LEU A O 1
ATOM 786 N N . GLU A 1 103 ? 11.315 6.993 -10.182 1.00 94.81 103 GLU A N 1
ATOM 787 C CA . GLU A 1 103 ? 11.753 7.668 -8.951 1.00 94.81 103 GLU A CA 1
ATOM 788 C C . GLU A 1 103 ? 10.702 8.659 -8.445 1.00 94.81 103 GLU A C 1
ATOM 790 O O . GLU A 1 103 ? 10.339 8.635 -7.268 1.00 94.81 103 GLU A O 1
ATOM 795 N N . ILE A 1 104 ? 10.161 9.487 -9.348 1.00 95.31 104 ILE A N 1
ATOM 796 C CA . ILE A 1 104 ? 9.095 10.445 -9.022 1.00 95.31 104 ILE A CA 1
ATOM 797 C C . ILE A 1 104 ? 7.881 9.702 -8.455 1.00 95.31 104 ILE A C 1
ATOM 799 O O . ILE A 1 104 ? 7.389 10.029 -7.376 1.00 95.31 104 ILE A O 1
ATOM 803 N N . VAL A 1 105 ? 7.436 8.653 -9.149 1.00 95.81 105 VAL A N 1
ATOM 804 C CA . VAL A 1 105 ? 6.278 7.854 -8.731 1.00 95.81 105 VAL A CA 1
ATOM 805 C C . VAL A 1 105 ? 6.529 7.133 -7.403 1.00 95.81 105 VAL A C 1
ATOM 807 O O . VAL A 1 105 ? 5.627 7.053 -6.570 1.00 95.81 105 VAL A O 1
ATOM 810 N N . LEU A 1 106 ? 7.740 6.629 -7.161 1.00 96.25 106 LEU A N 1
ATOM 811 C CA . LEU A 1 106 ? 8.104 6.017 -5.883 1.00 96.25 106 LEU A CA 1
ATOM 812 C C . LEU A 1 106 ? 8.038 7.039 -4.735 1.00 96.25 106 LEU A C 1
ATOM 814 O O 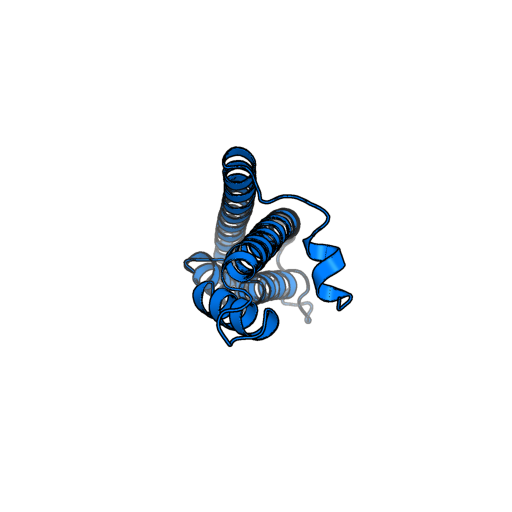. LEU A 1 106 ? 7.522 6.723 -3.662 1.00 96.25 106 LEU A O 1
ATOM 818 N N . GLY A 1 107 ? 8.493 8.273 -4.966 1.00 97.00 107 GLY A N 1
ATOM 819 C CA . GLY A 1 107 ? 8.341 9.379 -4.016 1.00 97.00 107 GLY A CA 1
ATOM 820 C C . GLY A 1 107 ? 6.873 9.706 -3.716 1.00 97.00 107 GLY A C 1
ATOM 821 O O . GLY A 1 107 ? 6.488 9.879 -2.556 1.00 97.00 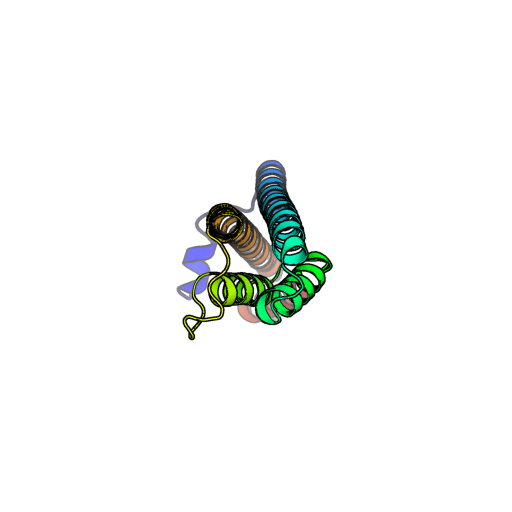107 GLY A O 1
ATOM 822 N N . GLU A 1 108 ? 6.017 9.717 -4.738 1.00 96.31 108 GLU A N 1
ATOM 823 C CA . GLU A 1 108 ? 4.571 9.903 -4.568 1.00 96.31 108 GLU A CA 1
ATOM 824 C C . GLU A 1 108 ? 3.922 8.776 -3.756 1.00 96.31 108 GLU A C 1
ATOM 826 O O . GLU A 1 108 ? 3.088 9.050 -2.891 1.00 96.31 108 GLU A O 1
ATOM 831 N N . ILE A 1 109 ? 4.315 7.518 -3.986 1.00 96.44 109 ILE A N 1
ATOM 832 C CA . ILE A 1 109 ? 3.825 6.370 -3.208 1.00 96.44 109 ILE A CA 1
ATOM 833 C C . ILE A 1 109 ? 4.206 6.532 -1.738 1.00 96.44 109 ILE A C 1
ATOM 835 O O . ILE A 1 109 ? 3.336 6.417 -0.878 1.00 96.44 109 ILE A O 1
ATOM 839 N N . ARG A 1 110 ? 5.472 6.852 -1.445 1.00 96.81 110 ARG A N 1
ATOM 840 C CA . ARG A 1 110 ? 5.966 7.022 -0.069 1.00 96.81 110 ARG A CA 1
ATOM 841 C C . ARG A 1 110 ? 5.243 8.143 0.669 1.00 96.81 110 ARG A C 1
ATOM 843 O O . ARG A 1 110 ? 4.766 7.946 1.782 1.00 96.81 110 ARG A O 1
ATOM 850 N N . THR A 1 111 ? 5.099 9.304 0.035 1.00 96.56 111 THR A N 1
ATOM 851 C CA . THR A 1 111 ? 4.397 10.445 0.645 1.00 96.56 111 THR A CA 1
ATOM 852 C C . THR A 1 111 ? 2.912 10.155 0.871 1.00 96.56 111 THR A C 1
ATOM 854 O O . THR A 1 111 ? 2.376 10.460 1.936 1.00 96.56 111 THR A O 1
ATOM 857 N N . ALA A 1 112 ? 2.235 9.518 -0.088 1.00 96.06 112 ALA A N 1
ATOM 858 C CA . ALA A 1 112 ? 0.833 9.139 0.060 1.00 96.06 112 ALA A CA 1
ATOM 859 C C . ALA A 1 112 ? 0.624 8.014 1.089 1.00 96.06 112 ALA A C 1
ATOM 861 O O . ALA A 1 112 ? -0.396 8.007 1.779 1.00 96.06 112 ALA A O 1
ATOM 862 N N . ARG A 1 113 ? 1.592 7.099 1.234 1.00 95.62 113 ARG A N 1
ATOM 863 C CA . ARG A 1 113 ? 1.595 6.049 2.260 1.00 95.62 113 ARG A CA 1
ATOM 864 C C . ARG A 1 113 ? 1.619 6.636 3.664 1.00 95.62 113 ARG A C 1
ATOM 866 O O . ARG A 1 113 ? 0.833 6.199 4.491 1.00 95.62 113 ARG A O 1
ATOM 873 N N . VAL A 1 114 ? 2.441 7.655 3.919 1.00 94.50 114 VAL A N 1
ATOM 874 C CA . VAL A 1 114 ? 2.472 8.327 5.231 1.00 94.50 114 VAL A CA 1
ATOM 875 C C . VAL A 1 114 ? 1.091 8.877 5.600 1.00 94.50 114 VAL A C 1
ATOM 877 O O . VAL A 1 114 ? 0.616 8.646 6.706 1.00 94.50 114 VAL A O 1
ATOM 880 N N . ILE A 1 115 ? 0.412 9.539 4.658 1.00 92.81 115 ILE A N 1
ATOM 881 C CA . ILE A 1 115 ? -0.944 10.075 4.873 1.00 92.81 115 ILE A CA 1
ATOM 882 C C . ILE A 1 115 ? -1.943 8.947 5.166 1.00 92.81 115 ILE A C 1
ATOM 884 O O . ILE A 1 115 ? -2.788 9.085 6.050 1.00 92.81 115 ILE A O 1
ATOM 888 N N . LEU A 1 116 ? -1.847 7.842 4.421 1.00 93.88 116 LEU A N 1
ATOM 889 C CA . LEU A 1 116 ? -2.709 6.677 4.592 1.00 93.88 116 LEU A CA 1
ATOM 890 C C . LEU A 1 116 ? -2.536 6.039 5.976 1.00 93.88 116 LEU A C 1
ATOM 892 O O . LEU A 1 116 ? -3.535 5.816 6.654 1.00 93.88 116 LEU A O 1
ATOM 896 N N . GLU A 1 117 ? -1.299 5.749 6.383 1.00 92.88 117 GLU A N 1
ATOM 897 C CA . GLU A 1 117 ? -1.014 5.097 7.668 1.00 92.88 117 GLU A CA 1
ATOM 898 C C . GLU A 1 117 ? -1.397 6.001 8.842 1.00 92.88 117 GLU A C 1
ATOM 900 O O . GLU A 1 117 ? -2.092 5.554 9.745 1.00 92.88 117 GLU A O 1
ATOM 905 N N . GLN A 1 118 ? -1.086 7.301 8.782 1.00 91.62 118 GLN A N 1
ATOM 906 C CA . GLN A 1 118 ? -1.518 8.248 9.815 1.00 91.62 118 GLN A CA 1
ATOM 907 C C . GLN A 1 118 ? -3.041 8.289 9.970 1.00 91.62 118 GLN A C 1
ATOM 909 O O . GLN A 1 118 ? -3.544 8.317 11.089 1.00 91.62 118 GLN A O 1
ATOM 914 N N . GLY A 1 119 ? -3.783 8.293 8.857 1.00 90.69 119 GLY A N 1
ATOM 915 C CA . GLY A 1 119 ? -5.244 8.272 8.903 1.00 90.69 119 GLY A CA 1
ATOM 916 C C . GLY A 1 119 ? -5.796 6.960 9.468 1.00 90.69 119 GLY A C 1
ATOM 917 O O . GLY A 1 119 ? -6.750 6.979 10.241 1.00 90.69 119 GLY A O 1
ATOM 918 N N . LYS A 1 120 ? -5.186 5.819 9.126 1.00 89.50 120 LYS A N 1
ATOM 919 C CA . LYS A 1 120 ? -5.566 4.516 9.690 1.00 89.50 120 LYS A CA 1
ATOM 920 C C . LYS A 1 120 ? -5.274 4.433 11.186 1.00 89.50 120 LYS A C 1
ATOM 922 O O . LYS A 1 120 ? -6.144 3.997 11.931 1.00 89.50 120 LYS A O 1
ATOM 927 N N . ASP A 1 121 ? -4.100 4.878 11.624 1.00 88.81 121 ASP A N 1
ATOM 928 C CA . ASP A 1 121 ? -3.717 4.901 13.039 1.00 88.81 121 ASP A CA 1
ATOM 929 C C . ASP A 1 121 ? -4.684 5.751 13.864 1.00 88.81 121 ASP A C 1
ATOM 931 O O . ASP A 1 121 ? -5.046 5.390 14.984 1.00 88.81 121 ASP A O 1
ATOM 935 N N . GLU A 1 122 ? -5.125 6.878 13.305 1.00 86.69 122 GLU A N 1
ATOM 936 C CA . GLU A 1 122 ? -6.104 7.755 13.935 1.00 86.69 122 GLU A CA 1
ATOM 937 C C . GLU A 1 122 ? -7.471 7.065 14.060 1.00 86.69 122 GLU A C 1
ATOM 939 O O . GLU A 1 122 ? -8.013 7.021 15.163 1.00 86.69 122 GLU A O 1
ATOM 944 N N . LEU A 1 123 ? -7.972 6.414 12.998 1.00 83.19 123 LEU A N 1
ATOM 945 C CA . LEU A 1 123 ? -9.203 5.606 13.067 1.00 83.19 123 LEU A CA 1
ATOM 946 C C . LEU A 1 123 ? -9.108 4.490 14.111 1.00 83.19 123 LEU A C 1
ATOM 948 O O . LEU A 1 123 ? -10.022 4.321 14.915 1.00 83.19 123 LEU A O 1
ATOM 952 N N . VAL A 1 124 ? -8.001 3.743 14.126 1.00 82.44 124 VAL A N 1
ATOM 953 C CA . VAL A 1 124 ? -7.796 2.638 15.073 1.00 82.44 124 VAL A CA 1
ATOM 954 C C . VAL A 1 124 ? -7.801 3.155 16.507 1.00 82.44 124 VAL A C 1
ATOM 956 O O . VAL A 1 124 ? -8.517 2.616 17.346 1.00 82.44 124 VAL A O 1
ATOM 959 N N . ARG A 1 125 ? -7.063 4.232 16.804 1.00 77.00 125 ARG A N 1
ATOM 960 C CA . ARG A 1 125 ? -7.044 4.830 18.151 1.00 77.00 125 ARG A CA 1
ATOM 961 C C . ARG A 1 125 ? -8.433 5.261 18.607 1.00 77.00 125 ARG A C 1
ATOM 963 O O . ARG A 1 125 ? -8.757 5.101 19.781 1.00 77.00 125 ARG A O 1
ATOM 970 N N . CYS A 1 126 ? -9.244 5.797 17.705 1.00 73.50 126 CYS A N 1
ATOM 971 C CA . CYS A 1 126 ? -10.585 6.265 18.031 1.00 73.50 126 CYS A CA 1
ATOM 972 C C . CYS A 1 126 ? -11.566 5.110 18.244 1.00 73.50 126 CYS A C 1
ATOM 974 O O . CYS A 1 126 ? -12.311 5.132 19.221 1.00 73.50 126 CYS A O 1
ATOM 976 N N . ASN A 1 127 ? -11.480 4.052 17.437 1.00 72.44 127 ASN A N 1
ATOM 977 C CA . ASN A 1 127 ? -12.269 2.837 17.642 1.00 72.44 127 ASN A CA 1
ATOM 978 C C . ASN A 1 127 ? -11.905 2.133 18.963 1.00 72.44 127 ASN A C 1
ATOM 980 O O . ASN A 1 127 ? -12.792 1.718 19.706 1.00 72.44 127 ASN A O 1
ATOM 984 N N . LEU A 1 128 ? -10.619 2.082 19.326 1.00 69.69 128 LEU A N 1
ATOM 985 C CA . LEU A 1 128 ? -10.184 1.547 20.625 1.00 69.69 128 LEU A CA 1
ATOM 986 C C . LEU A 1 128 ? -10.723 2.376 21.805 1.00 69.69 128 LEU A C 1
ATOM 988 O O . LEU A 1 128 ? -11.078 1.822 22.843 1.00 69.69 128 LEU A O 1
ATOM 992 N N . ARG A 1 129 ? -10.834 3.703 21.657 1.00 73.00 129 ARG A N 1
ATOM 993 C CA . ARG A 1 129 ? -11.473 4.563 22.669 1.00 73.00 129 ARG A CA 1
ATOM 994 C C . ARG A 1 129 ? -12.971 4.316 22.777 1.00 73.00 129 ARG A C 1
ATOM 996 O O . ARG A 1 129 ? -13.469 4.285 23.897 1.00 73.00 129 ARG A O 1
ATOM 1003 N N . LEU A 1 130 ? -13.662 4.113 21.654 1.00 72.38 130 LEU A N 1
ATOM 1004 C CA . LEU A 1 130 ? -15.081 3.753 21.643 1.00 72.3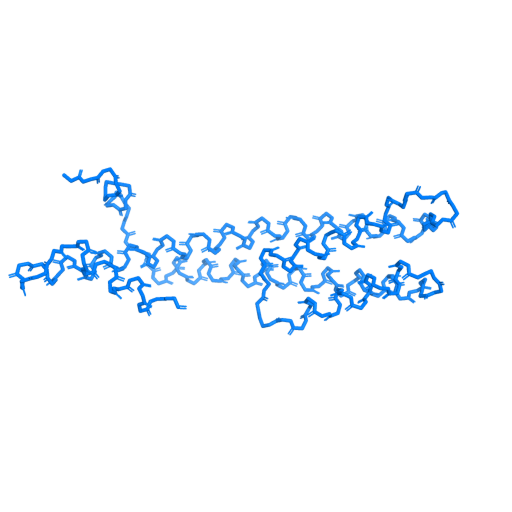8 130 LEU A CA 1
ATOM 1005 C C . LEU A 1 130 ? -15.319 2.453 22.414 1.00 72.38 130 LEU A C 1
ATOM 1007 O O . LEU A 1 130 ? -16.210 2.404 23.254 1.00 72.38 130 LEU A O 1
ATOM 1011 N N . VAL A 1 131 ? -14.489 1.431 22.199 1.00 70.81 131 VAL A N 1
ATOM 1012 C CA . VAL A 1 131 ? -14.581 0.174 22.958 1.00 70.81 131 VAL A CA 1
ATOM 1013 C C . VAL A 1 131 ? -14.423 0.405 24.452 1.00 70.81 131 VAL A C 1
ATOM 1015 O O . VAL A 1 131 ? -15.219 -0.106 25.235 1.00 70.81 131 VAL A O 1
ATOM 1018 N N . VAL A 1 132 ? -13.427 1.193 24.861 1.00 70.88 132 VAL A N 1
ATOM 1019 C CA . VAL A 1 132 ? -13.211 1.512 26.278 1.00 70.88 132 VAL A CA 1
ATOM 1020 C C . VAL A 1 132 ? -14.386 2.302 26.860 1.00 70.88 132 VAL A C 1
ATOM 1022 O O . VAL A 1 132 ? -14.792 2.029 27.989 1.00 70.88 132 VAL A O 1
ATOM 1025 N N . ASP A 1 133 ? -14.945 3.256 26.116 1.00 71.50 133 ASP A N 1
ATOM 1026 C CA . ASP A 1 133 ? -16.097 4.047 26.553 1.00 71.50 133 ASP A CA 1
ATOM 1027 C C . ASP A 1 133 ? -17.357 3.186 26.714 1.00 71.50 133 ASP A C 1
ATOM 1029 O O . ASP A 1 133 ? -17.995 3.208 27.767 1.00 71.50 133 ASP A O 1
ATOM 1033 N N . VAL A 1 134 ? -17.658 2.325 25.738 1.00 70.75 134 VAL A N 1
ATOM 1034 C CA . VAL A 1 134 ? -18.760 1.358 25.829 1.00 70.75 134 VAL A CA 1
ATOM 1035 C C . VAL A 1 134 ? -18.532 0.408 27.005 1.00 70.75 134 VAL A C 1
ATOM 1037 O O . VAL A 1 134 ? -19.417 0.267 27.844 1.00 70.75 134 VAL A O 1
ATOM 1040 N N . ALA A 1 135 ? -17.338 -0.176 27.144 1.00 74.62 135 ALA A N 1
ATOM 1041 C CA . ALA A 1 135 ? -17.004 -1.114 28.217 1.00 74.62 135 ALA A CA 1
ATOM 1042 C C . ALA A 1 135 ? -17.191 -0.518 29.625 1.00 74.62 135 ALA A C 1
ATOM 1044 O O . ALA A 1 135 ? -17.653 -1.221 30.527 1.00 74.62 135 ALA A O 1
ATOM 1045 N N . LYS A 1 136 ? -16.912 0.780 29.826 1.00 74.25 136 LYS A N 1
ATOM 1046 C CA . LYS A 1 136 ? -17.156 1.469 31.110 1.00 74.25 136 LYS A CA 1
ATOM 1047 C C . LYS A 1 136 ? -18.617 1.377 31.561 1.00 74.25 136 LYS A C 1
ATOM 1049 O O . LYS A 1 136 ? -18.860 1.177 32.751 1.00 74.25 136 LYS A O 1
ATOM 1054 N N . HIS A 1 137 ? -19.576 1.438 30.636 1.00 76.06 137 HIS A N 1
ATOM 1055 C CA . HIS A 1 137 ? -21.014 1.358 30.933 1.00 76.06 137 HIS A CA 1
ATOM 1056 C C . HIS A 1 137 ? -21.486 -0.049 31.350 1.00 76.06 137 HIS A C 1
ATOM 1058 O O . HIS A 1 137 ? -22.593 -0.201 31.870 1.00 76.06 137 HIS A O 1
ATOM 1064 N N . TYR A 1 138 ? -20.652 -1.076 31.158 1.00 72.06 138 TYR A N 1
ATOM 1065 C CA . TYR A 1 138 ? -20.937 -2.466 31.537 1.00 72.06 138 TYR A CA 1
ATOM 1066 C C . TYR A 1 138 ? -20.126 -2.942 32.752 1.00 72.06 138 TYR A C 1
ATOM 1068 O O . TYR A 1 138 ? -20.229 -4.104 33.151 1.00 72.06 138 TYR A O 1
ATOM 1076 N N . THR A 1 139 ? -19.353 -2.049 33.377 1.00 68.88 139 THR A N 1
ATOM 1077 C CA . THR A 1 139 ? -18.632 -2.352 34.620 1.00 68.88 139 THR A CA 1
ATOM 1078 C C . THR A 1 139 ? -19.592 -2.686 35.769 1.00 68.88 139 THR A C 1
ATOM 1080 O O . THR A 1 139 ? -20.745 -2.259 35.795 1.00 68.88 139 THR A O 1
ATOM 1083 N N . GLY A 1 140 ? -19.136 -3.511 36.719 1.00 70.56 140 GLY A N 1
ATOM 1084 C CA . GLY A 1 140 ? -19.942 -3.920 37.879 1.00 70.56 140 GLY A CA 1
ATOM 1085 C C . GLY A 1 140 ? -20.969 -5.030 37.611 1.00 70.56 140 GLY A C 1
ATOM 1086 O O . GLY A 1 140 ? -21.749 -5.353 38.501 1.00 70.56 140 GLY A O 1
ATOM 1087 N N . ARG A 1 141 ? -20.962 -5.650 36.421 1.00 77.50 141 ARG A N 1
ATOM 1088 C CA . ARG A 1 141 ? -21.863 -6.760 36.042 1.00 77.50 141 ARG A CA 1
ATOM 1089 C C . ARG A 1 141 ? -21.192 -8.142 36.023 1.00 77.50 141 ARG A C 1
ATOM 1091 O O . ARG A 1 141 ? -21.630 -9.030 35.303 1.00 77.50 141 ARG A O 1
ATOM 1098 N N . GLY A 1 142 ? -20.124 -8.322 36.803 1.00 77.19 142 GLY A N 1
ATOM 1099 C CA . GLY A 1 142 ? -19.429 -9.610 36.956 1.00 77.19 142 GLY A CA 1
ATOM 1100 C C . GLY A 1 142 ? -18.226 -9.844 36.031 1.00 77.19 142 GLY A C 1
ATOM 1101 O O . GLY A 1 142 ? -17.546 -10.849 36.198 1.00 77.19 142 GLY A O 1
ATOM 1102 N N . LEU A 1 143 ? -17.919 -8.916 35.116 1.00 73.19 143 LEU A N 1
ATOM 1103 C CA . LEU A 1 143 ? -16.705 -8.927 34.284 1.00 73.19 143 LEU A CA 1
ATOM 1104 C C . LEU A 1 143 ? -15.805 -7.731 34.607 1.00 73.19 143 LEU A C 1
ATOM 1106 O O . LEU A 1 143 ? -16.297 -6.650 34.957 1.00 73.19 143 LEU A O 1
ATOM 1110 N N . SER A 1 144 ? -14.486 -7.915 34.492 1.00 79.00 144 SER A N 1
ATOM 1111 C CA . SER A 1 144 ? -13.544 -6.813 34.671 1.00 79.00 144 SER A CA 1
ATOM 1112 C C . SER A 1 144 ? -13.578 -5.876 33.458 1.00 79.00 144 SER A C 1
ATOM 1114 O O . SER A 1 144 ? -13.906 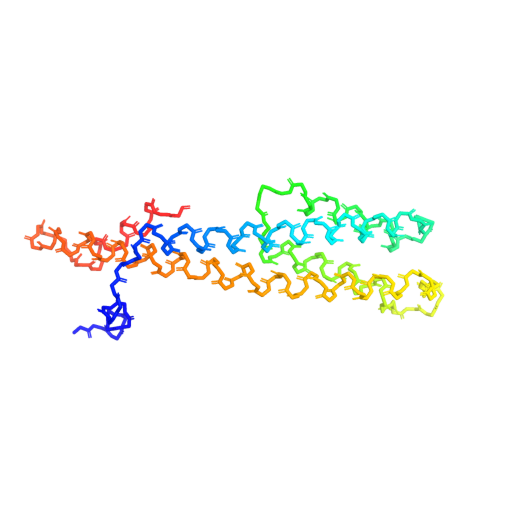-6.279 32.343 1.00 79.00 144 SER A O 1
ATOM 1116 N N . LEU A 1 145 ? -13.213 -4.604 33.654 1.00 69.25 145 LEU A N 1
ATOM 1117 C CA . LEU A 1 145 ? -13.124 -3.635 32.553 1.00 69.25 145 LEU A CA 1
ATOM 1118 C C . LEU A 1 145 ? -12.169 -4.111 31.444 1.00 69.25 145 LEU A C 1
ATOM 1120 O O . LEU A 1 145 ? -12.398 -3.819 30.276 1.00 69.25 145 LEU A O 1
ATOM 1124 N N . LEU A 1 146 ? -11.112 -4.848 31.802 1.00 72.94 146 LEU A N 1
ATOM 1125 C CA . LEU A 1 146 ? -10.186 -5.422 30.829 1.00 72.94 146 LEU A CA 1
ATOM 1126 C C . LEU A 1 146 ? -10.870 -6.484 29.964 1.00 72.94 146 LEU A C 1
ATOM 1128 O O . LEU A 1 146 ? -10.686 -6.450 28.753 1.00 72.94 146 LEU A O 1
ATOM 1132 N N . ASP A 1 147 ? -11.692 -7.354 30.553 1.00 75.56 147 ASP A N 1
ATOM 1133 C CA . ASP A 1 147 ? -12.414 -8.398 29.811 1.00 75.56 147 ASP A CA 1
ATOM 1134 C C . ASP A 1 147 ? -13.423 -7.781 28.833 1.00 75.56 147 ASP A C 1
ATOM 1136 O O . ASP A 1 147 ? -13.478 -8.152 27.665 1.00 75.56 147 ASP A O 1
ATOM 1140 N N . LEU A 1 148 ? -14.155 -6.753 29.271 1.00 73.06 148 LEU A N 1
ATOM 1141 C CA . LEU A 1 148 ? -15.114 -6.025 28.430 1.00 73.06 148 LEU A CA 1
ATOM 1142 C C . LEU A 1 148 ? -14.438 -5.287 27.262 1.00 73.06 148 LEU A C 1
ATOM 1144 O O . LEU A 1 148 ? -14.981 -5.227 26.160 1.00 73.06 148 LEU A O 1
ATOM 1148 N N . VAL A 1 149 ? -13.244 -4.732 27.489 1.00 68.00 149 VAL A N 1
ATOM 1149 C CA . VAL A 1 149 ? -12.442 -4.096 26.434 1.00 68.00 149 VAL A CA 1
ATOM 1150 C C . VAL A 1 149 ? -11.906 -5.131 25.445 1.00 68.00 149 VAL A C 1
ATOM 1152 O O . VAL A 1 149 ? -11.887 -4.863 24.247 1.00 68.00 149 VAL A O 1
ATOM 1155 N N . GLN A 1 150 ? -11.486 -6.309 25.912 1.00 69.62 150 GLN A N 1
ATOM 1156 C CA . GLN A 1 150 ? -11.043 -7.385 25.022 1.00 69.62 150 GLN A CA 1
ATOM 1157 C C . GLN A 1 150 ? -12.184 -7.861 24.115 1.00 69.62 150 GLN A C 1
ATOM 1159 O O . GLN A 1 150 ? -11.998 -7.909 22.902 1.00 69.62 150 GLN A O 1
ATOM 1164 N N . GLU A 1 151 ? -13.376 -8.097 24.664 1.00 72.38 151 GLU A N 1
ATOM 1165 C CA . GLU A 1 151 ? -14.565 -8.474 23.882 1.00 72.38 151 GLU A CA 1
ATOM 1166 C C . GLU A 1 151 ? -14.947 -7.406 22.844 1.00 72.38 151 GLU A C 1
ATOM 1168 O O . GLU A 1 151 ? -15.183 -7.713 21.675 1.00 72.38 151 GLU A O 1
ATOM 1173 N N . GLY A 1 152 ? -14.939 -6.125 23.226 1.00 67.62 152 GLY A N 1
ATOM 1174 C CA . GLY A 1 152 ? -15.223 -5.039 22.285 1.00 67.62 152 GLY A CA 1
ATOM 1175 C C . GLY A 1 152 ? -14.166 -4.897 21.182 1.00 67.62 152 GLY A C 1
ATOM 1176 O O . GLY A 1 152 ? -14.512 -4.626 20.034 1.00 67.62 152 GLY A O 1
ATOM 1177 N N . ASN A 1 153 ? -12.886 -5.123 21.498 1.00 66.00 153 ASN A N 1
ATOM 1178 C CA . ASN A 1 153 ? -11.804 -5.101 20.510 1.00 66.00 153 ASN A CA 1
ATOM 1179 C C . ASN A 1 153 ? -11.909 -6.268 19.519 1.00 66.00 153 ASN A C 1
ATOM 1181 O O . ASN A 1 153 ? -11.620 -6.076 18.340 1.00 66.00 153 ASN A O 1
ATOM 1185 N N . ILE A 1 154 ? -12.347 -7.449 19.974 1.00 69.88 154 ILE A N 1
ATOM 1186 C CA . ILE A 1 154 ? -12.640 -8.597 19.102 1.00 69.88 154 ILE A CA 1
ATOM 1187 C C . ILE A 1 154 ? -13.776 -8.253 18.133 1.00 69.88 154 ILE A C 1
ATOM 1189 O O . ILE A 1 154 ? -13.682 -8.577 16.956 1.00 69.88 154 ILE A O 1
ATOM 1193 N N . GLY A 1 155 ? -14.812 -7.543 18.590 1.00 60.88 155 GLY A N 1
ATOM 1194 C CA . GLY A 1 155 ? -15.918 -7.099 17.733 1.00 60.88 155 GLY A CA 1
ATOM 1195 C C . GLY A 1 155 ? -15.558 -6.029 16.690 1.00 60.88 155 GLY A C 1
ATOM 1196 O O . GLY A 1 155 ? -16.353 -5.785 15.784 1.00 60.88 155 GLY A O 1
ATOM 1197 N N . LEU A 1 156 ? -14.393 -5.380 16.809 1.00 60.50 156 LEU A N 1
ATOM 1198 C CA . LEU A 1 156 ? -13.906 -4.362 15.868 1.00 60.50 156 LEU A CA 1
ATOM 1199 C C . LEU A 1 156 ? -12.950 -4.890 14.785 1.00 60.50 156 LEU A C 1
ATOM 1201 O O . LEU A 1 156 ? -12.736 -4.175 13.801 1.00 60.50 156 LEU A O 1
ATOM 1205 N N . MET A 1 157 ? -12.319 -6.053 14.992 1.00 52.41 157 MET A N 1
ATOM 1206 C CA . MET A 1 157 ? -11.380 -6.676 14.040 1.00 52.41 157 MET A CA 1
ATOM 1207 C C . MET A 1 157 ? -12.106 -7.416 12.916 1.00 52.41 157 MET A C 1
ATOM 1209 O O . MET A 1 157 ? -11.585 -7.354 11.778 1.00 52.41 157 MET A O 1
#

Sequence (157 aa):
ESLYFRSFGERGLLSREEEILIAKRVDQGTRRIRAALRQATRTLLKARRIPACAESAKLLLSVRRLSGLSATALDSAEKALNTVLHPSSADLHPPASLAKPLEIVLGEIRTARVILEQGKDELVRCNLRLVVDVAKHYTGRGLSLLDLVQEGNIGLM